Protein AF-A0A1W9MWJ0-F1 (afdb_monomer_lite)

Sequence (73 aa):
MSHIALKISEKIKELPDTYLYEVLDFIEFLIWKRGEMSDTEYLEAIPGITESIDEGRKEKIEDCATLKDIGWE

Radius of gyration: 21.18 Å; chains: 1; bounding box: 53×29×26 Å

pLDDT: mean 80.88, std 7.14, range [58.81, 91.5]

Secondary structure (DSSP, 8-state):
--HHHHHHHHHHTTS-GGGHHHHHHHHHHHHHHHHS--HHHHHHTSTTHHHHHHHHTTS-GGGSPPTTTTT--

Structure (mmCIF, N/CA/C/O backbone):
data_AF-A0A1W9MWJ0-F1
#
_entry.id   AF-A0A1W9MWJ0-F1
#
loop_
_atom_site.group_PDB
_atom_site.id
_atom_site.type_symbol
_atom_site.label_atom_id
_atom_site.label_alt_id
_atom_site.label_comp_id
_atom_site.label_asym_id
_atom_site.label_entity_id
_atom_site.label_seq_id
_atom_site.pdbx_PDB_ins_code
_atom_site.Cartn_x
_atom_site.Cartn_y
_atom_site.Cartn_z
_atom_site.occupancy
_atom_site.B_iso_or_equiv
_atom_site.auth_seq_id
_atom_site.auth_comp_id
_atom_site.auth_asym_id
_atom_site.auth_atom_id
_atom_site.pdbx_PDB_model_num
ATOM 1 N N . MET A 1 1 ? 18.959 11.122 0.121 1.00 58.81 1 MET A N 1
ATOM 2 C CA . MET A 1 1 ? 18.630 9.730 0.507 1.00 58.81 1 MET A CA 1
ATOM 3 C C . MET A 1 1 ? 18.045 9.742 1.907 1.00 58.81 1 MET A C 1
ATOM 5 O O . MET A 1 1 ? 18.535 10.509 2.726 1.00 58.81 1 MET A O 1
ATOM 9 N N . SER A 1 2 ? 17.001 8.953 2.180 1.00 77.62 2 SER A N 1
ATOM 10 C CA . SER A 1 2 ? 16.459 8.842 3.540 1.00 77.62 2 SER A CA 1
ATOM 11 C C . SER A 1 2 ? 17.468 8.143 4.463 1.00 77.62 2 SER A C 1
ATOM 13 O O . SER A 1 2 ? 18.275 7.329 4.014 1.00 77.62 2 SER A O 1
ATOM 15 N N . HIS A 1 3 ? 17.418 8.440 5.762 1.00 77.12 3 HIS A N 1
ATOM 16 C CA . HIS A 1 3 ? 18.293 7.823 6.768 1.00 77.12 3 HIS A CA 1
ATOM 17 C C . HIS A 1 3 ? 18.155 6.285 6.813 1.00 77.12 3 HIS A C 1
ATOM 19 O O . HIS A 1 3 ? 19.106 5.571 7.116 1.00 77.12 3 HIS A O 1
ATOM 25 N N . ILE A 1 4 ? 16.975 5.769 6.456 1.00 71.00 4 ILE A N 1
ATOM 26 C CA . ILE A 1 4 ? 16.696 4.331 6.356 1.00 71.00 4 ILE A CA 1
ATOM 27 C C . ILE A 1 4 ? 17.427 3.710 5.157 1.00 71.00 4 ILE A C 1
ATOM 29 O O . ILE A 1 4 ? 18.065 2.673 5.312 1.00 71.00 4 ILE A O 1
ATOM 33 N N . ALA A 1 5 ? 17.404 4.362 3.990 1.00 68.81 5 ALA A N 1
ATOM 34 C CA . ALA A 1 5 ? 18.084 3.865 2.792 1.00 68.81 5 ALA A CA 1
ATOM 35 C C . ALA A 1 5 ? 19.611 3.757 2.984 1.00 68.81 5 ALA A C 1
ATOM 37 O O . ALA A 1 5 ? 20.231 2.798 2.522 1.00 68.81 5 ALA A O 1
ATOM 38 N N . LEU A 1 6 ? 20.203 4.700 3.726 1.00 76.38 6 LEU A N 1
ATOM 39 C CA . LEU A 1 6 ? 21.621 4.670 4.106 1.00 76.38 6 LEU A CA 1
ATOM 40 C C . LEU A 1 6 ? 21.954 3.448 4.974 1.00 76.38 6 LEU A C 1
ATOM 42 O O . LEU A 1 6 ? 22.847 2.681 4.623 1.00 76.38 6 LEU A O 1
ATOM 46 N N . LYS A 1 7 ? 21.176 3.205 6.035 1.00 79.06 7 LYS A N 1
ATOM 47 C CA . LYS A 1 7 ? 21.369 2.047 6.925 1.00 79.06 7 LYS A CA 1
ATOM 48 C C . LYS A 1 7 ? 21.217 0.700 6.218 1.00 79.06 7 LYS A C 1
ATOM 50 O O . LYS A 1 7 ? 21.943 -0.240 6.528 1.00 79.06 7 LYS A O 1
ATOM 55 N N . ILE A 1 8 ? 20.275 0.595 5.280 1.00 76.94 8 ILE A N 1
ATOM 56 C CA . ILE A 1 8 ? 20.088 -0.620 4.473 1.00 76.94 8 ILE A CA 1
ATOM 57 C C . ILE A 1 8 ? 21.318 -0.858 3.587 1.00 76.94 8 ILE A C 1
ATOM 59 O O . ILE A 1 8 ? 21.833 -1.970 3.539 1.00 76.94 8 ILE A O 1
ATOM 63 N N . SER A 1 9 ? 21.835 0.195 2.950 1.00 78.06 9 SER A N 1
ATOM 64 C CA . SER A 1 9 ? 23.007 0.110 2.067 1.00 78.06 9 SER A CA 1
ATOM 65 C C . SER A 1 9 ? 24.281 -0.294 2.810 1.00 78.06 9 SER A C 1
ATOM 67 O O . SER A 1 9 ? 25.106 -1.026 2.271 1.00 78.06 9 SER A O 1
ATOM 69 N N . GLU A 1 10 ? 24.454 0.181 4.043 1.00 85.44 10 GLU A N 1
ATOM 70 C CA . GLU A 1 10 ? 25.566 -0.219 4.910 1.00 85.44 10 GLU A CA 1
ATOM 71 C C . GLU A 1 10 ? 25.464 -1.697 5.296 1.00 85.44 10 GLU A C 1
ATOM 73 O O . GLU A 1 10 ? 26.432 -2.432 5.130 1.00 85.44 10 GLU A O 1
ATOM 78 N N . LYS A 1 11 ? 24.275 -2.162 5.696 1.00 81.50 11 LYS A N 1
ATOM 79 C CA . LYS A 1 11 ? 24.050 -3.568 6.063 1.00 81.50 11 LYS A CA 1
ATOM 80 C C . LYS A 1 11 ? 24.230 -4.544 4.904 1.00 81.50 11 LYS A C 1
ATOM 82 O O . LYS A 1 11 ? 24.726 -5.639 5.130 1.00 81.50 11 LYS A O 1
ATOM 87 N N . ILE A 1 12 ? 23.869 -4.164 3.677 1.00 79.56 12 ILE A N 1
ATOM 88 C CA . ILE A 1 12 ? 24.074 -5.014 2.491 1.00 79.56 12 ILE A CA 1
ATOM 89 C C . ILE A 1 12 ? 25.564 -5.296 2.258 1.00 79.56 12 ILE A C 1
ATOM 91 O O . ILE A 1 12 ? 25.917 -6.402 1.869 1.00 79.56 12 ILE A O 1
ATOM 95 N N . LYS A 1 13 ? 26.449 -4.333 2.548 1.00 81.12 13 LYS A N 1
ATOM 96 C CA . LYS A 1 13 ? 27.906 -4.513 2.413 1.00 81.12 13 LYS A CA 1
ATOM 97 C C . LYS A 1 13 ? 28.498 -5.474 3.446 1.00 81.12 13 LYS A C 1
ATOM 99 O O . LYS A 1 13 ? 29.617 -5.936 3.259 1.00 81.12 13 LYS A O 1
ATOM 104 N N . GLU A 1 14 ? 27.780 -5.730 4.536 1.00 86.50 14 GLU A N 1
ATOM 105 C CA . GLU A 1 14 ? 28.181 -6.660 5.596 1.00 86.50 14 GLU A CA 1
ATOM 106 C C . GLU A 1 14 ? 27.643 -8.082 5.361 1.00 86.50 14 GLU A C 1
ATOM 108 O O . GLU A 1 14 ? 27.993 -8.999 6.107 1.00 86.50 14 GLU A O 1
ATOM 113 N N . LEU A 1 15 ? 26.783 -8.284 4.355 1.00 81.06 15 LEU A N 1
ATOM 114 C CA . LEU A 1 15 ? 26.229 -9.598 4.048 1.00 81.06 15 LEU A CA 1
ATOM 115 C C . LEU A 1 15 ? 27.271 -10.483 3.345 1.00 81.06 15 LEU A C 1
ATOM 117 O O . LEU A 1 15 ? 27.999 -9.999 2.479 1.00 81.06 15 LEU A O 1
ATOM 121 N N . PRO A 1 16 ? 27.329 -11.788 3.672 1.00 84.88 16 PRO A N 1
ATOM 122 C CA . PRO A 1 16 ? 28.110 -12.748 2.902 1.00 84.88 16 PRO A CA 1
ATOM 123 C C . PRO A 1 16 ? 27.688 -12.767 1.430 1.00 84.88 16 PRO A C 1
ATOM 125 O O . PRO A 1 16 ? 26.493 -12.714 1.142 1.00 84.88 16 PRO A O 1
ATOM 128 N N . ASP A 1 17 ? 28.653 -12.949 0.525 1.00 80.00 17 ASP A N 1
ATOM 129 C CA . ASP A 1 17 ? 28.430 -12.976 -0.930 1.00 80.00 17 ASP A CA 1
ATOM 130 C C . ASP A 1 17 ? 27.328 -13.955 -1.357 1.00 80.00 17 ASP A C 1
ATOM 132 O O . ASP 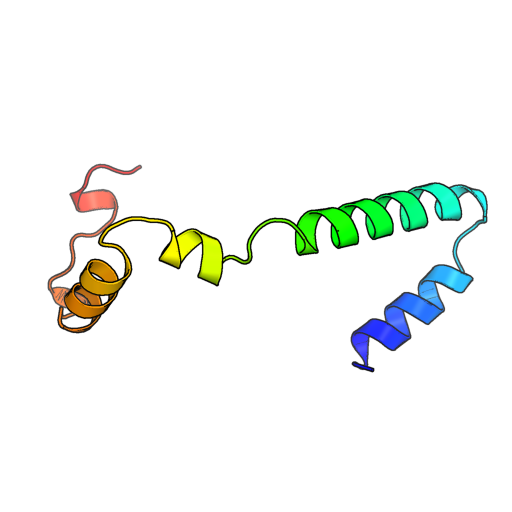A 1 17 ? 26.617 -13.702 -2.327 1.00 80.00 17 ASP A O 1
ATOM 136 N N . THR A 1 18 ? 27.140 -15.046 -0.607 1.00 82.31 18 THR A N 1
ATOM 137 C CA . THR A 1 18 ? 26.068 -16.020 -0.842 1.00 82.31 18 THR A CA 1
ATOM 138 C C . THR A 1 18 ? 24.683 -15.383 -0.847 1.00 82.31 18 THR A C 1
ATOM 140 O O . THR A 1 18 ? 23.860 -15.848 -1.612 1.00 82.31 18 THR A O 1
ATOM 143 N N . TYR A 1 19 ? 24.448 -14.335 -0.048 1.00 79.75 19 TYR A N 1
ATOM 144 C CA . TYR A 1 19 ? 23.159 -13.639 0.054 1.00 79.75 19 TYR A CA 1
ATOM 145 C C . TYR A 1 19 ? 23.001 -12.491 -0.949 1.00 79.75 19 TYR A C 1
ATOM 147 O O . TYR A 1 19 ? 21.947 -11.854 -1.016 1.00 79.75 19 TYR A O 1
ATOM 155 N N . LEU A 1 20 ? 24.061 -12.161 -1.694 1.00 79.56 20 LEU A N 1
ATOM 156 C CA . LEU A 1 20 ? 24.027 -11.064 -2.656 1.00 79.56 20 LEU A CA 1
ATOM 157 C C . LEU A 1 20 ? 23.043 -11.366 -3.789 1.00 79.56 20 LEU A C 1
ATOM 159 O O . LEU A 1 20 ? 22.364 -10.457 -4.260 1.00 79.56 20 LEU A O 1
ATOM 163 N N . TYR A 1 21 ? 22.940 -12.635 -4.193 1.00 81.25 21 TYR A N 1
ATOM 164 C CA . TYR A 1 21 ? 22.014 -13.073 -5.231 1.00 81.25 21 TYR A CA 1
ATOM 165 C C . TYR A 1 21 ? 20.554 -12.822 -4.828 1.00 81.25 21 TYR A C 1
ATOM 167 O O . TYR A 1 21 ? 19.809 -12.207 -5.581 1.00 81.25 21 TYR A O 1
ATOM 175 N N . GLU A 1 22 ? 20.168 -13.200 -3.613 1.00 83.81 22 GLU A N 1
ATOM 176 C CA . GLU A 1 22 ? 18.818 -13.035 -3.072 1.00 83.81 22 GLU A CA 1
ATOM 177 C C . GLU A 1 22 ? 18.463 -11.559 -2.873 1.00 83.81 22 GLU A C 1
ATOM 179 O O . GLU A 1 22 ? 17.325 -11.149 -3.098 1.00 83.81 22 GLU A O 1
ATOM 184 N N . VAL A 1 23 ? 19.435 -10.734 -2.471 1.00 83.50 23 VAL A N 1
ATOM 185 C CA . VAL A 1 23 ? 19.235 -9.283 -2.359 1.00 83.50 23 VAL A CA 1
ATOM 186 C C . VAL A 1 23 ? 18.996 -8.660 -3.734 1.00 83.50 23 VAL A C 1
ATOM 188 O O . VAL A 1 23 ? 18.117 -7.809 -3.865 1.00 83.50 23 VAL A O 1
ATOM 191 N N . LEU A 1 24 ? 19.752 -9.069 -4.755 1.00 81.69 24 LEU A N 1
ATOM 192 C CA . LEU A 1 24 ? 19.577 -8.575 -6.121 1.00 81.69 24 LEU A CA 1
ATOM 193 C C . LEU A 1 24 ? 18.244 -9.036 -6.725 1.00 81.69 24 LEU A C 1
ATOM 195 O O . LEU A 1 24 ? 17.528 -8.202 -7.272 1.00 81.69 24 LEU A O 1
ATOM 199 N N . ASP A 1 25 ? 17.873 -10.304 -6.542 1.00 82.88 25 ASP A N 1
ATOM 200 C CA . ASP A 1 25 ? 16.581 -10.862 -6.970 1.00 82.88 25 ASP A CA 1
ATOM 201 C C . ASP A 1 25 ? 15.402 -10.105 -6.336 1.00 82.88 25 ASP A C 1
ATOM 203 O O . ASP A 1 25 ? 14.469 -9.670 -7.014 1.00 82.88 25 ASP A O 1
ATOM 207 N N . PHE A 1 26 ? 15.484 -9.816 -5.034 1.00 83.06 26 PHE A N 1
ATOM 208 C CA . PHE A 1 26 ? 14.459 -9.030 -4.353 1.00 83.06 26 PHE A CA 1
ATOM 209 C C . PHE A 1 26 ? 14.391 -7.577 -4.851 1.00 83.06 26 PHE A C 1
ATOM 211 O O . PHE A 1 26 ? 13.303 -7.011 -4.978 1.00 83.06 26 PHE A O 1
ATOM 218 N N . ILE A 1 27 ? 15.534 -6.956 -5.161 1.00 83.06 27 ILE A N 1
ATOM 219 C CA . ILE A 1 27 ? 15.568 -5.616 -5.762 1.00 83.06 27 ILE A CA 1
ATOM 220 C C . ILE A 1 27 ? 14.909 -5.632 -7.148 1.00 83.06 27 ILE A C 1
ATOM 222 O O . ILE A 1 27 ? 14.119 -4.733 -7.442 1.00 83.06 27 ILE A O 1
ATOM 226 N N . GLU A 1 28 ? 15.181 -6.640 -7.979 1.00 82.38 28 GLU A N 1
ATOM 227 C CA . GLU A 1 28 ? 14.542 -6.803 -9.290 1.00 82.38 28 GLU A CA 1
ATOM 228 C C . GLU A 1 28 ? 13.026 -6.982 -9.161 1.00 82.38 28 GLU A C 1
ATOM 230 O O . GLU A 1 28 ? 12.267 -6.298 -9.854 1.00 82.38 28 GLU A O 1
ATOM 235 N N . PHE A 1 29 ? 12.571 -7.802 -8.209 1.00 81.25 29 PHE A N 1
ATOM 236 C CA . PHE A 1 29 ? 11.153 -7.951 -7.887 1.00 81.25 29 PHE A CA 1
ATOM 237 C C . PHE A 1 29 ? 10.501 -6.615 -7.507 1.00 81.25 29 PHE A C 1
ATOM 239 O O . PHE A 1 29 ? 9.425 -6.290 -8.009 1.00 81.25 29 PHE A O 1
ATOM 246 N N . LEU A 1 30 ? 11.147 -5.811 -6.655 1.00 76.75 30 LEU A N 1
ATOM 247 C CA . LEU A 1 30 ? 10.627 -4.499 -6.258 1.00 76.75 30 LEU A CA 1
ATOM 248 C C . LEU A 1 30 ? 10.587 -3.506 -7.425 1.00 76.75 30 LEU A C 1
ATOM 250 O O . LEU A 1 30 ? 9.653 -2.711 -7.511 1.00 76.75 30 LEU A O 1
ATOM 254 N N . ILE A 1 31 ? 11.575 -3.535 -8.324 1.00 77.81 31 ILE A N 1
ATOM 255 C CA . ILE A 1 31 ? 11.589 -2.699 -9.534 1.00 77.81 31 ILE A CA 1
ATOM 256 C C . ILE A 1 31 ? 10.441 -3.095 -10.462 1.00 77.81 31 ILE A C 1
ATOM 258 O O . ILE A 1 31 ? 9.721 -2.218 -10.940 1.00 77.81 31 ILE A O 1
ATOM 262 N N . TRP A 1 32 ? 10.248 -4.397 -10.682 1.00 76.25 32 TRP A N 1
ATOM 263 C CA . TRP A 1 32 ? 9.148 -4.918 -11.486 1.00 76.25 32 TRP A CA 1
ATOM 264 C C . TRP A 1 32 ? 7.791 -4.550 -10.879 1.00 76.25 32 TRP A C 1
ATOM 266 O O . TRP A 1 32 ? 6.957 -3.964 -11.564 1.00 76.25 32 TRP A O 1
ATOM 276 N N . LYS A 1 33 ? 7.608 -4.771 -9.571 1.00 69.81 33 LYS A N 1
ATOM 277 C CA . LYS A 1 33 ? 6.387 -4.391 -8.849 1.00 69.81 33 LYS A CA 1
ATOM 278 C C . LYS A 1 33 ? 6.113 -2.898 -8.858 1.00 69.81 33 LYS A C 1
ATOM 280 O O . LYS A 1 33 ? 4.963 -2.508 -8.967 1.00 69.81 33 LYS A O 1
ATOM 285 N N . ARG A 1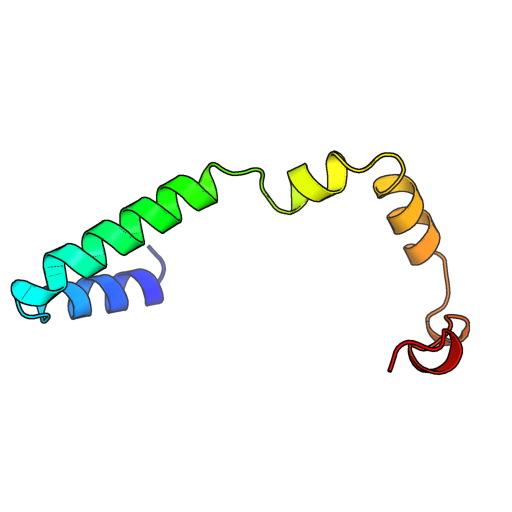 34 ? 7.144 -2.056 -8.786 1.00 64.44 34 ARG A N 1
ATOM 286 C CA . ARG A 1 34 ? 6.986 -0.601 -8.913 1.00 64.44 34 ARG A CA 1
ATOM 287 C C . ARG A 1 34 ? 6.490 -0.183 -10.303 1.00 64.44 34 ARG A C 1
ATOM 289 O O . ARG A 1 34 ? 5.929 0.899 -10.434 1.00 64.44 34 ARG A O 1
ATOM 296 N N . GLY A 1 35 ? 6.752 -0.993 -11.329 1.00 63.81 35 GLY A N 1
ATOM 297 C CA . GLY A 1 35 ? 6.244 -0.790 -12.685 1.00 63.81 35 GL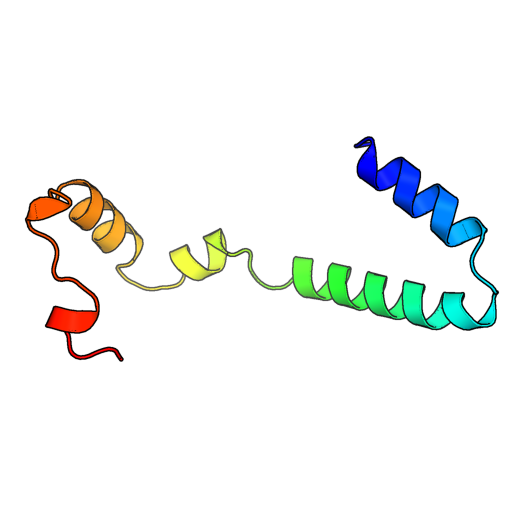Y A CA 1
ATOM 298 C C . GLY A 1 35 ? 4.833 -1.338 -12.909 1.00 63.81 35 GLY A C 1
ATOM 299 O O . GLY A 1 35 ? 4.218 -1.003 -13.919 1.00 63.81 35 GLY A O 1
ATOM 300 N N . GLU A 1 36 ? 4.311 -2.156 -11.992 1.00 66.44 36 GLU A N 1
ATOM 301 C CA . GLU A 1 36 ? 2.897 -2.513 -11.976 1.00 66.44 36 GLU A CA 1
ATOM 302 C C . GLU A 1 36 ? 2.121 -1.360 -11.333 1.00 66.44 36 GLU A C 1
ATOM 304 O O . GLU A 1 36 ? 2.425 -0.955 -10.215 1.00 66.44 36 GLU A O 1
ATOM 309 N N . MET A 1 37 ? 1.188 -0.811 -12.115 1.00 67.69 37 MET A N 1
ATOM 310 C CA . MET A 1 37 ? 0.169 0.191 -11.788 1.00 67.69 37 MET A CA 1
ATOM 311 C C . MET A 1 37 ? 0.115 0.583 -10.301 1.00 67.69 37 MET A C 1
ATOM 313 O O . MET A 1 37 ? -0.233 -0.235 -9.450 1.00 67.69 37 MET A O 1
ATOM 317 N N . SER A 1 38 ? 0.455 1.835 -9.992 1.00 78.69 38 SER A N 1
ATOM 318 C CA . SER A 1 38 ? 0.405 2.363 -8.625 1.00 78.69 38 SER A CA 1
ATOM 319 C C . SER A 1 38 ? -0.981 2.178 -8.002 1.00 78.69 38 SER A C 1
ATOM 321 O O . SER A 1 38 ? -1.978 2.169 -8.718 1.00 78.69 38 SER A O 1
ATOM 323 N N . ASP A 1 39 ? -1.069 2.094 -6.671 1.00 75.56 39 ASP A N 1
ATOM 324 C CA . ASP A 1 39 ? -2.357 1.977 -5.963 1.00 75.56 39 ASP A CA 1
ATOM 325 C C . ASP A 1 39 ? -3.362 3.054 -6.410 1.00 75.56 39 ASP A C 1
ATOM 327 O O . ASP A 1 39 ? -4.556 2.788 -6.529 1.00 75.56 39 ASP A O 1
ATOM 331 N N . THR A 1 40 ? -2.872 4.258 -6.723 1.00 76.75 40 THR A N 1
ATOM 332 C CA . THR A 1 40 ? -3.674 5.344 -7.297 1.00 76.75 40 THR A CA 1
ATOM 333 C C . THR A 1 40 ? -4.193 4.996 -8.687 1.00 76.75 40 THR A C 1
ATOM 335 O O . THR A 1 40 ? -5.393 5.087 -8.913 1.00 76.75 40 THR A O 1
ATOM 338 N N . GLU A 1 41 ? -3.324 4.563 -9.603 1.00 79.19 41 GLU A N 1
ATOM 339 C CA . GLU A 1 41 ? -3.730 4.165 -10.957 1.00 79.19 41 GLU A CA 1
ATOM 340 C C . GLU A 1 41 ? -4.661 2.940 -10.932 1.00 79.19 41 GLU A C 1
ATOM 342 O O . GLU A 1 41 ? -5.584 2.855 -11.738 1.00 79.19 41 GLU A O 1
ATOM 347 N N . TYR A 1 42 ? -4.466 2.013 -9.986 1.00 81.62 42 TYR A N 1
ATOM 348 C CA . TYR A 1 42 ? -5.352 0.869 -9.774 1.00 81.62 42 TYR A CA 1
ATOM 349 C C . TYR A 1 42 ? -6.750 1.325 -9.382 1.00 81.62 42 TYR A C 1
ATOM 351 O O . TYR A 1 42 ? -7.729 0.869 -9.971 1.00 81.62 42 TYR A O 1
ATOM 359 N N . LEU A 1 43 ? -6.843 2.221 -8.398 1.00 77.50 43 LEU A N 1
ATOM 360 C CA . LEU A 1 43 ? -8.121 2.770 -7.975 1.00 77.50 43 LEU A CA 1
ATOM 361 C C . LEU A 1 43 ? -8.753 3.544 -9.134 1.00 77.50 43 LEU A C 1
ATOM 363 O O . LEU A 1 43 ? -9.855 3.200 -9.534 1.00 77.50 43 LEU A O 1
ATOM 367 N N . GLU A 1 44 ? -8.050 4.491 -9.754 1.00 79.88 44 GLU A N 1
ATOM 368 C CA . GLU A 1 44 ? -8.565 5.282 -10.886 1.00 79.88 44 GLU A CA 1
ATOM 369 C C . GLU A 1 44 ? -9.036 4.428 -12.079 1.00 79.88 44 GLU A C 1
ATOM 371 O O . GLU A 1 44 ? -9.917 4.850 -12.829 1.00 79.88 44 GLU A O 1
ATOM 376 N N . ALA A 1 45 ? -8.505 3.213 -12.247 1.00 84.25 45 ALA A N 1
ATOM 377 C CA . ALA A 1 45 ? -8.959 2.272 -13.267 1.00 84.25 45 ALA A CA 1
ATOM 378 C C . ALA A 1 45 ? -10.312 1.597 -12.948 1.00 84.25 45 ALA A C 1
ATOM 380 O O . ALA A 1 45 ? -10.930 1.036 -13.856 1.00 84.25 45 ALA A O 1
ATOM 381 N N . ILE A 1 46 ? -10.789 1.629 -11.697 1.00 88.56 46 ILE A N 1
ATOM 382 C CA . ILE A 1 46 ? -12.089 1.077 -11.285 1.00 88.56 46 ILE A CA 1
ATOM 383 C C . ILE A 1 46 ? -13.199 2.085 -11.636 1.00 88.56 46 ILE A C 1
ATOM 385 O O . ILE A 1 46 ? -13.264 3.162 -11.036 1.00 88.56 46 ILE A O 1
ATOM 389 N N . PRO A 1 47 ? -14.126 1.756 -12.560 1.00 90.75 47 PRO A N 1
ATOM 390 C CA . PRO A 1 47 ? -15.198 2.672 -12.942 1.00 90.75 47 PRO A CA 1
ATOM 391 C C . PRO A 1 47 ? -16.071 3.055 -11.743 1.00 90.75 47 PRO A C 1
ATOM 393 O O . PRO A 1 47 ? -16.592 2.181 -11.051 1.00 90.75 47 PRO A O 1
ATOM 396 N N . GLY A 1 48 ? -16.261 4.355 -11.522 1.00 89.62 48 GLY A N 1
ATOM 397 C CA . GLY A 1 48 ? -17.109 4.868 -10.446 1.00 89.62 48 GLY A CA 1
ATOM 398 C C . GLY A 1 48 ? -16.432 4.965 -9.074 1.00 89.62 48 GLY A C 1
ATOM 399 O O . GLY A 1 48 ? -17.096 5.358 -8.112 1.00 89.62 48 GLY A O 1
ATOM 400 N N . ILE A 1 49 ? -15.149 4.593 -8.927 1.00 91.00 49 ILE A N 1
ATOM 401 C CA . ILE A 1 49 ? -14.499 4.607 -7.606 1.00 91.00 49 ILE A CA 1
ATOM 402 C C . ILE A 1 49 ? -14.307 6.027 -7.079 1.00 91.00 49 ILE A C 1
ATOM 404 O O . ILE A 1 49 ? -14.440 6.255 -5.880 1.00 91.00 49 ILE A O 1
ATOM 408 N N . T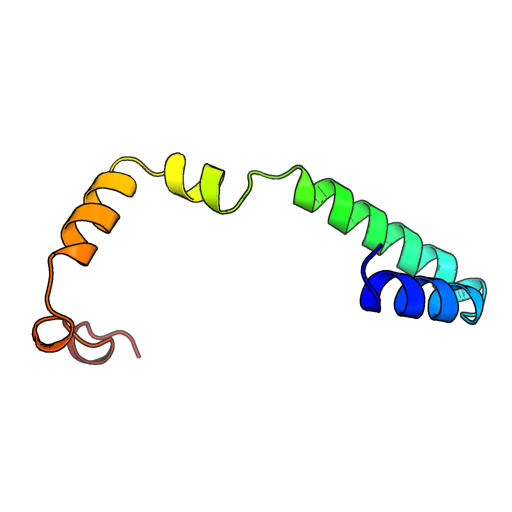HR A 1 50 ? -13.997 6.983 -7.957 1.00 86.19 50 THR A N 1
ATOM 409 C CA . THR A 1 50 ? -13.712 8.362 -7.561 1.00 86.19 50 THR A CA 1
ATOM 410 C C . THR A 1 50 ? -14.985 9.007 -7.035 1.00 86.19 50 THR A C 1
ATOM 412 O O . THR A 1 50 ? -14.983 9.594 -5.956 1.00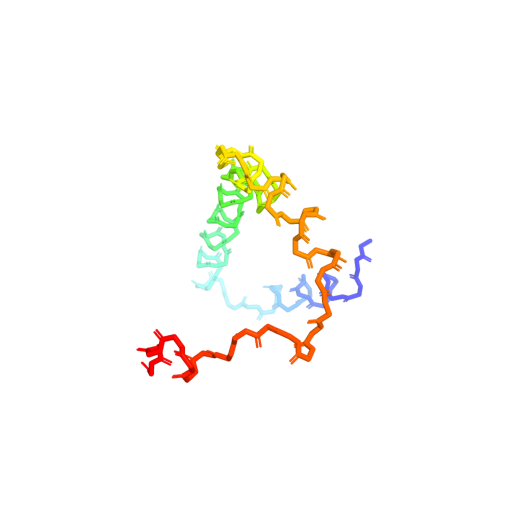 86.19 50 THR A O 1
ATOM 415 N N . GLU A 1 51 ? -16.094 8.801 -7.743 1.00 91.50 51 GLU A N 1
ATOM 416 C CA . GLU A 1 51 ? -17.430 9.214 -7.331 1.00 91.50 51 GLU A CA 1
ATOM 417 C C . GLU A 1 51 ? -17.831 8.547 -6.011 1.00 91.50 51 GLU A C 1
ATOM 419 O O . GLU A 1 51 ? -18.301 9.232 -5.105 1.00 91.50 51 GLU A O 1
ATOM 424 N N . SER A 1 52 ? -17.565 7.245 -5.859 1.00 87.75 52 SER A N 1
ATOM 425 C CA . SER A 1 52 ? -17.856 6.49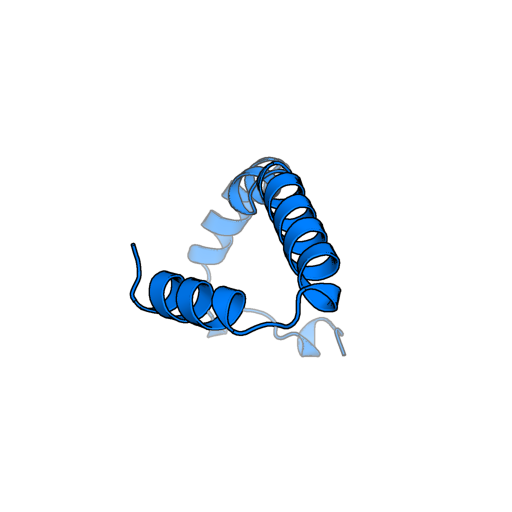9 -4.624 1.00 87.75 52 SER A CA 1
ATOM 426 C C . SER A 1 52 ? -17.065 7.030 -3.421 1.00 87.75 52 SER A C 1
ATOM 428 O O . SER A 1 52 ? -17.603 7.148 -2.321 1.00 87.75 52 SER A O 1
ATOM 430 N N . ILE A 1 53 ? -15.790 7.390 -3.614 1.00 86.75 53 ILE A N 1
ATOM 431 C CA . ILE A 1 53 ? -14.955 8.005 -2.572 1.00 86.75 53 ILE A CA 1
ATOM 432 C C . ILE A 1 53 ? -15.508 9.384 -2.197 1.00 86.75 53 ILE A C 1
ATOM 434 O O . ILE A 1 53 ? -15.617 9.708 -1.012 1.00 86.75 53 ILE A O 1
ATOM 438 N N . ASP A 1 54 ? -15.877 10.199 -3.184 1.00 89.00 54 ASP A N 1
ATOM 439 C CA . ASP A 1 54 ? -16.429 11.534 -2.951 1.00 89.00 54 ASP A CA 1
ATOM 440 C C . ASP A 1 54 ? -17.811 11.501 -2.286 1.00 89.00 54 ASP A C 1
ATOM 442 O O . ASP A 1 54 ? -18.144 12.406 -1.516 1.00 89.00 54 ASP A O 1
ATOM 446 N N . GLU A 1 55 ? -18.623 10.480 -2.555 1.00 88.69 55 GLU A N 1
ATOM 447 C CA . GLU A 1 55 ? -19.880 10.224 -1.850 1.00 88.69 55 GLU A CA 1
ATOM 448 C C . GLU A 1 55 ? -19.634 9.774 -0.410 1.00 88.69 55 GLU A C 1
ATOM 450 O O . GLU A 1 55 ? -20.148 10.414 0.509 1.00 88.69 55 GLU A O 1
ATOM 455 N N . GLY A 1 56 ? -18.753 8.794 -0.190 1.00 85.94 56 GLY A N 1
ATOM 456 C CA . GLY A 1 56 ? -18.403 8.327 1.153 1.00 85.94 56 GLY A CA 1
ATOM 457 C C . GLY A 1 56 ? -17.822 9.429 2.047 1.00 85.94 56 GLY A C 1
ATOM 458 O O . GLY A 1 56 ? -18.103 9.479 3.240 1.00 85.94 56 GLY A O 1
ATOM 459 N N . ARG A 1 57 ? -17.080 10.397 1.485 1.00 86.81 57 ARG A N 1
ATOM 460 C CA . ARG A 1 57 ? -16.579 11.566 2.240 1.00 86.81 57 ARG A CA 1
ATOM 461 C C . ARG A 1 57 ? -17.679 12.492 2.767 1.00 86.81 57 ARG A C 1
ATOM 463 O O . ARG A 1 57 ? -17.392 13.313 3.639 1.00 86.81 57 ARG A O 1
ATOM 470 N N . LYS A 1 58 ? -18.895 12.420 2.221 1.00 89.00 58 LYS A N 1
ATOM 471 C CA . LYS A 1 58 ? -20.047 13.224 2.661 1.00 89.00 58 LYS A CA 1
ATOM 472 C C . LYS A 1 58 ? -20.836 12.535 3.775 1.00 89.00 58 LYS A C 1
ATOM 474 O O . LYS A 1 58 ? -21.618 13.207 4.447 1.00 89.00 58 LYS A O 1
ATOM 479 N N . GLU A 1 59 ? -20.648 11.232 3.968 1.00 87.00 59 GLU A N 1
ATOM 480 C CA . GLU A 1 59 ? -21.321 10.462 5.009 1.00 87.00 59 GLU A CA 1
ATOM 481 C C . GLU A 1 59 ? -20.698 10.714 6.387 1.00 87.00 59 GLU A C 1
ATOM 483 O O . GLU A 1 59 ? -19.500 10.977 6.530 1.00 87.00 59 GLU A O 1
ATOM 488 N N . LYS A 1 60 ? -21.523 10.646 7.435 1.00 88.69 60 LYS A N 1
ATOM 489 C CA . LYS A 1 60 ? -21.026 10.669 8.810 1.00 88.69 60 LYS A CA 1
ATOM 490 C C . LYS A 1 60 ? -20.647 9.254 9.209 1.00 88.69 60 LYS A C 1
ATOM 492 O O . LYS A 1 60 ? -21.432 8.336 9.028 1.00 88.69 60 LYS A O 1
ATOM 497 N N . ILE A 1 61 ? -19.494 9.113 9.856 1.00 84.88 61 ILE A N 1
ATOM 498 C CA . ILE A 1 61 ? -18.982 7.821 10.345 1.00 84.88 61 ILE A CA 1
ATOM 499 C C . ILE A 1 61 ? -20.015 7.084 11.214 1.00 84.88 61 ILE A C 1
ATOM 501 O O . ILE A 1 61 ? -20.109 5.865 11.161 1.00 84.88 61 ILE A O 1
ATOM 505 N N . GLU A 1 62 ? -20.790 7.827 12.006 1.00 85.94 62 GLU A N 1
ATOM 506 C CA . GLU A 1 62 ? -21.830 7.298 12.899 1.00 85.94 62 GLU A CA 1
ATOM 507 C C . GLU A 1 62 ? -22.995 6.629 12.150 1.00 85.94 62 GLU A C 1
ATOM 509 O O . GLU A 1 62 ? -23.663 5.769 12.718 1.00 85.94 62 GLU A O 1
ATOM 514 N N . ASP A 1 63 ? -23.220 7.013 10.891 1.00 83.94 63 ASP A N 1
ATOM 515 C CA . ASP A 1 63 ? -24.292 6.500 10.037 1.00 83.94 63 ASP A CA 1
ATOM 516 C C . ASP A 1 63 ? -23.816 5.318 9.159 1.00 83.94 63 ASP A C 1
ATOM 518 O O . ASP A 1 63 ? -24.627 4.678 8.487 1.00 83.94 63 ASP A O 1
ATOM 522 N N . CYS A 1 64 ? -22.512 5.004 9.158 1.00 84.31 64 CYS A N 1
ATOM 523 C CA . CYS A 1 64 ? -21.943 3.923 8.355 1.00 84.31 64 CYS A CA 1
ATOM 524 C C . CYS A 1 64 ? -22.175 2.550 9.006 1.00 84.31 64 CYS A C 1
ATOM 526 O O . CYS A 1 64 ? -21.939 2.355 10.200 1.00 84.31 64 CYS A O 1
ATOM 528 N N . ALA A 1 65 ? -22.563 1.561 8.197 1.00 84.44 65 ALA A N 1
ATOM 529 C CA . ALA A 1 65 ? -22.676 0.175 8.644 1.00 84.44 65 ALA A CA 1
ATOM 530 C C . ALA A 1 65 ? -21.306 -0.387 9.057 1.00 84.44 65 ALA A C 1
ATOM 532 O O . ALA A 1 65 ? -20.303 -0.209 8.361 1.00 84.44 65 ALA A O 1
ATOM 533 N N . THR A 1 66 ? -21.253 -1.099 10.180 1.00 85.81 66 THR A N 1
ATOM 534 C CA . THR A 1 66 ? -20.043 -1.809 10.598 1.00 85.81 66 THR A CA 1
ATOM 535 C C . THR A 1 66 ? -19.864 -3.102 9.801 1.00 85.81 66 THR A C 1
ATOM 537 O O . THR A 1 66 ? -20.805 -3.630 9.210 1.00 85.81 66 THR A O 1
ATOM 540 N N . LEU A 1 67 ? -18.656 -3.674 9.836 1.00 84.38 67 LEU A N 1
ATOM 541 C CA . LEU A 1 67 ? -18.374 -4.984 9.225 1.00 84.38 67 LEU A CA 1
ATOM 542 C C . LEU A 1 67 ? -19.319 -6.083 9.736 1.00 84.38 67 LEU A C 1
ATOM 544 O O . LEU A 1 67 ? -19.795 -6.915 8.966 1.00 84.38 67 LEU A O 1
ATOM 548 N N . LYS A 1 68 ? -19.659 -6.016 11.028 1.00 86.12 68 LYS A N 1
ATOM 549 C CA . LYS A 1 68 ? -20.623 -6.914 11.657 1.00 86.12 68 LYS A CA 1
ATOM 550 C C . LYS A 1 68 ? -22.034 -6.725 11.094 1.00 86.12 68 LYS A C 1
ATOM 552 O O . LYS A 1 68 ? -22.741 -7.709 10.900 1.00 86.12 68 LYS A O 1
ATOM 557 N N . ASP A 1 69 ? -22.435 -5.487 10.813 1.00 87.12 69 ASP A N 1
ATOM 558 C CA . ASP A 1 69 ? -23.771 -5.174 10.292 1.00 87.12 69 ASP A CA 1
ATOM 559 C C . ASP A 1 69 ? -23.974 -5.695 8.863 1.00 87.12 69 ASP A C 1
ATOM 561 O O . ASP A 1 69 ? -25.094 -6.033 8.485 1.00 87.12 69 ASP A O 1
ATOM 565 N N . ILE A 1 70 ? -22.893 -5.813 8.085 1.00 88.38 70 ILE A N 1
ATOM 566 C CA . ILE A 1 70 ? -22.922 -6.354 6.717 1.00 88.38 70 ILE A CA 1
ATOM 567 C C . ILE A 1 70 ? -22.584 -7.853 6.640 1.00 88.38 70 ILE A C 1
ATOM 569 O O . ILE A 1 70 ? -22.495 -8.403 5.543 1.00 88.38 70 ILE A O 1
ATOM 573 N N . GLY A 1 71 ? -22.412 -8.528 7.782 1.00 82.00 71 GLY A N 1
ATOM 574 C CA . GLY A 1 71 ? -22.148 -9.969 7.836 1.00 82.00 71 GLY A CA 1
ATOM 575 C C . GLY A 1 71 ? -20.760 -10.383 7.335 1.00 82.00 71 GLY A C 1
ATOM 576 O O . GLY A 1 71 ? -20.587 -11.521 6.902 1.00 82.00 71 GLY A O 1
ATOM 577 N N . TRP A 1 72 ? -19.783 -9.472 7.368 1.00 75.06 72 TRP A N 1
ATOM 578 C CA . TRP A 1 72 ? -18.371 -9.806 7.182 1.00 75.06 72 TRP A CA 1
ATOM 579 C C . TRP A 1 72 ? -17.753 -10.141 8.545 1.00 75.06 72 TRP A C 1
ATOM 581 O O . TRP A 1 72 ? -17.502 -9.248 9.357 1.00 75.06 72 TRP A O 1
ATOM 591 N N . GLU A 1 73 ? -17.546 -11.441 8.778 1.00 59.97 73 GLU A N 1
ATOM 592 C CA . GLU A 1 73 ? -16.812 -12.023 9.915 1.00 59.97 73 GLU A CA 1
ATOM 593 C C . GLU A 1 73 ? -15.446 -12.565 9.480 1.00 59.97 73 GLU A C 1
ATOM 595 O O . GLU A 1 73 ? -15.378 -13.218 8.410 1.00 59.97 73 GLU A O 1
#

Foldseek 3Di:
DDPVVVVVVVVLVVDDPVCVVVVVVVVVVVVVVVPPQDPVRVQVPDPCSVVVVVVVVVDDPVPDQDCVNVPND